Protein AF-X1NSV7-F1 (afdb_monomer)

Organism: NCBI:txid412755

Mean predicted aligned error: 9.41 Å

Sequence (46 aa):
VQMALLETEMVKMEEIFLGYVITPGGQTIYQVMVNKGFLLGPGEQT

Nearest PDB structures (foldseek):
  3dlh-assembly1_A  TM=7.291E-01  e=4.769E+00  Thermus thermophilus HB27
  9exy-assembly2_B  TM=4.142E-01  e=7.280E+00  Homo sapiens

Foldseek 3Di:
DLVVCVVVVVDDPCRSCQQVDADPVRDGNVVVCVVVVVDDDDDDDD

Radius of gyration: 13.66 Å; Cα contacts (8 Å, |Δi|>4): 25; chains: 1; bounding box: 32×21×33 Å

Solvent-accessible surface area (backbone atoms only — not comparable to full-a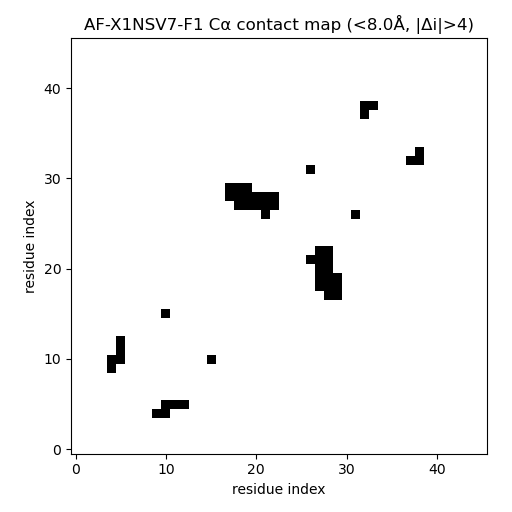tom values): 3023 Å² total; per-residue (Å²): 119,77,64,61,45,53,77,65,65,80,49,57,73,68,70,70,44,48,52,68,40,67,45,100,87,72,42,32,44,42,57,53,34,56,77,67,65,69,60,82,70,86,72,86,88,126

Structure (mmCIF, N/CA/C/O backbone):
data_AF-X1NSV7-F1
#
_entry.id   AF-X1NSV7-F1
#
loop_
_atom_site.group_PDB
_atom_site.id
_atom_site.type_symbol
_atom_site.label_atom_id
_atom_site.label_alt_id
_atom_site.label_comp_id
_atom_site.label_asym_id
_atom_site.label_entity_id
_atom_site.label_seq_id
_atom_site.pdbx_PDB_ins_code
_atom_site.Cartn_x
_atom_site.Cartn_y
_atom_site.Cartn_z
_atom_site.occupancy
_atom_site.B_iso_or_equiv
_atom_site.auth_seq_id
_atom_site.auth_comp_id
_atom_site.auth_asym_id
_atom_site.auth_atom_id
_atom_site.pdbx_PDB_model_num
ATOM 1 N N . VAL A 1 1 ? 12.908 -13.795 1.957 1.00 59.06 1 VAL A N 1
ATOM 2 C CA . VAL A 1 1 ? 13.406 -13.114 0.735 1.00 59.06 1 VAL A CA 1
ATOM 3 C C . VAL A 1 1 ? 13.409 -11.586 0.879 1.00 59.06 1 VAL A C 1
ATOM 5 O O . VAL A 1 1 ? 14.394 -10.981 0.500 1.00 59.06 1 VAL A O 1
ATOM 8 N N . GLN A 1 2 ? 12.410 -10.958 1.523 1.00 54.81 2 GLN A N 1
ATOM 9 C CA . GLN A 1 2 ? 12.379 -9.496 1.763 1.00 54.81 2 GLN A CA 1
ATOM 10 C C . GLN A 1 2 ? 13.471 -8.969 2.728 1.00 54.81 2 GLN A C 1
ATOM 12 O O . GLN A 1 2 ? 13.931 -7.847 2.562 1.00 54.81 2 GLN A O 1
ATOM 17 N N . MET A 1 3 ? 13.939 -9.782 3.689 1.00 59.69 3 MET A N 1
ATOM 18 C CA . MET A 1 3 ? 15.003 -9.381 4.633 1.00 59.69 3 MET A CA 1
ATOM 19 C C . MET A 1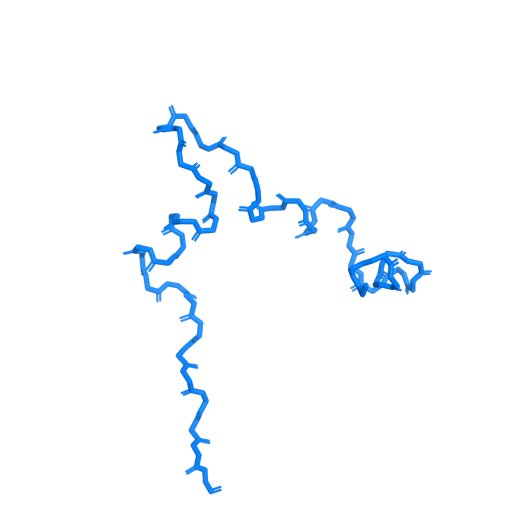 3 ? 16.395 -9.234 3.994 1.00 59.69 3 MET A C 1
ATOM 21 O O . MET A 1 3 ? 17.178 -8.417 4.457 1.00 59.69 3 MET A O 1
ATOM 25 N N . ALA A 1 4 ? 16.686 -9.951 2.904 1.00 59.94 4 ALA A N 1
ATOM 26 C CA . ALA A 1 4 ? 17.991 -9.870 2.239 1.00 59.94 4 ALA A CA 1
ATOM 27 C C . ALA A 1 4 ? 18.217 -8.505 1.562 1.00 59.94 4 ALA A C 1
ATOM 29 O O . ALA A 1 4 ? 19.341 -8.029 1.476 1.00 59.94 4 ALA A O 1
ATOM 30 N N . LEU A 1 5 ? 17.141 -7.848 1.117 1.00 59.62 5 LEU A N 1
ATOM 31 C CA . LEU A 1 5 ? 17.214 -6.517 0.511 1.00 59.62 5 LEU A CA 1
ATOM 32 C C . LEU A 1 5 ? 17.579 -5.437 1.539 1.00 59.62 5 LEU A C 1
ATOM 34 O O . LEU A 1 5 ? 18.347 -4.531 1.223 1.00 59.62 5 LEU A O 1
ATOM 38 N N . LEU A 1 6 ? 17.082 -5.581 2.772 1.00 55.44 6 LEU A N 1
ATOM 39 C CA . LEU A 1 6 ? 17.396 -4.696 3.897 1.00 55.44 6 LEU A CA 1
ATOM 40 C C . LEU A 1 6 ? 18.860 -4.786 4.317 1.00 55.44 6 LEU A C 1
ATOM 42 O O . LEU A 1 6 ? 19.481 -3.763 4.575 1.00 55.44 6 LEU A O 1
ATOM 46 N N . GLU A 1 7 ? 19.409 -6.000 4.358 1.00 57.28 7 GLU A N 1
ATOM 47 C CA . GLU A 1 7 ? 20.811 -6.236 4.723 1.00 57.28 7 GLU A CA 1
ATOM 48 C C . GLU A 1 7 ? 21.792 -5.665 3.692 1.00 57.28 7 GLU A C 1
ATOM 50 O O . GLU A 1 7 ? 22.894 -5.264 4.051 1.00 57.28 7 GLU A O 1
ATOM 55 N N . THR A 1 8 ? 21.395 -5.600 2.417 1.00 66.56 8 THR A N 1
ATOM 56 C CA . THR A 1 8 ? 22.233 -5.053 1.334 1.00 66.56 8 THR A CA 1
ATOM 57 C C . THR A 1 8 ? 22.150 -3.532 1.172 1.00 66.56 8 THR A C 1
ATOM 59 O O . THR A 1 8 ? 22.755 -3.006 0.243 1.00 66.56 8 THR A O 1
ATOM 62 N N . GLU A 1 9 ? 21.374 -2.832 2.011 1.00 60.72 9 GLU A N 1
ATOM 63 C CA . GLU A 1 9 ? 21.101 -1.382 1.921 1.00 60.72 9 GLU A CA 1
ATOM 64 C C . GLU A 1 9 ? 20.576 -0.895 0.550 1.00 60.72 9 GLU A C 1
ATOM 66 O O . GLU A 1 9 ? 20.488 0.305 0.300 1.00 60.72 9 GLU A O 1
ATOM 71 N N . MET A 1 10 ? 20.170 -1.799 -0.350 1.00 68.12 10 MET A N 1
ATOM 72 C CA . MET A 1 10 ? 19.685 -1.442 -1.691 1.00 68.12 10 MET A CA 1
ATOM 73 C C . MET A 1 10 ? 18.284 -0.808 -1.690 1.00 68.12 10 MET A C 1
ATOM 75 O O . MET A 1 10 ? 17.793 -0.401 -2.741 1.00 68.12 10 MET A O 1
ATOM 79 N N . VAL A 1 11 ? 17.625 -0.754 -0.531 1.00 61.75 11 VAL A N 1
ATOM 80 C CA . VAL A 1 11 ? 16.283 -0.194 -0.332 1.00 61.75 11 VAL A CA 1
ATOM 81 C C . VAL A 1 11 ? 16.161 0.264 1.114 1.00 61.75 11 VAL A C 1
ATOM 83 O O . VAL A 1 11 ? 16.600 -0.437 2.030 1.00 61.75 11 VAL A O 1
ATOM 86 N N . LYS A 1 12 ? 15.549 1.425 1.342 1.00 69.88 12 LYS A N 1
ATOM 87 C CA . LYS A 1 12 ? 15.323 1.918 2.703 1.00 69.88 12 LYS A CA 1
ATOM 88 C C . LYS A 1 12 ? 14.133 1.207 3.344 1.00 69.88 1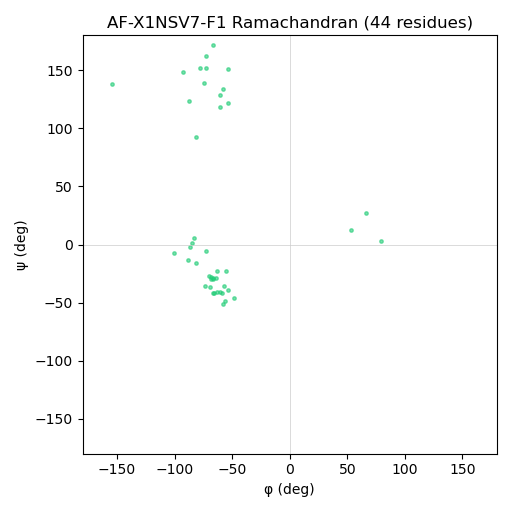2 LYS A C 1
ATOM 90 O O . LYS A 1 12 ? 13.196 0.793 2.661 1.00 69.88 12 LYS A O 1
ATOM 95 N N . MET A 1 13 ? 14.136 1.099 4.673 1.00 61.50 13 MET A N 1
ATOM 96 C CA . MET A 1 13 ? 13.032 0.489 5.430 1.00 61.50 13 MET A CA 1
ATOM 97 C C . MET A 1 13 ? 11.684 1.128 5.081 1.00 61.50 13 MET A C 1
ATOM 99 O O . MET A 1 13 ? 10.692 0.417 4.927 1.00 61.50 13 MET A O 1
ATOM 103 N N . GLU A 1 14 ? 11.644 2.449 4.891 1.00 63.34 14 GLU A N 1
ATOM 104 C CA . GLU A 1 14 ? 10.425 3.158 4.510 1.00 63.34 14 GLU A CA 1
ATOM 105 C C . GLU A 1 14 ? 9.853 2.632 3.187 1.00 63.34 14 GLU A C 1
ATOM 107 O O . GLU A 1 14 ? 8.648 2.408 3.100 1.00 63.34 14 GLU A O 1
ATOM 112 N N . GLU A 1 15 ? 10.701 2.352 2.193 1.00 64.81 15 GLU A N 1
ATOM 113 C CA . GLU A 1 15 ? 10.307 1.879 0.858 1.00 64.81 15 GLU A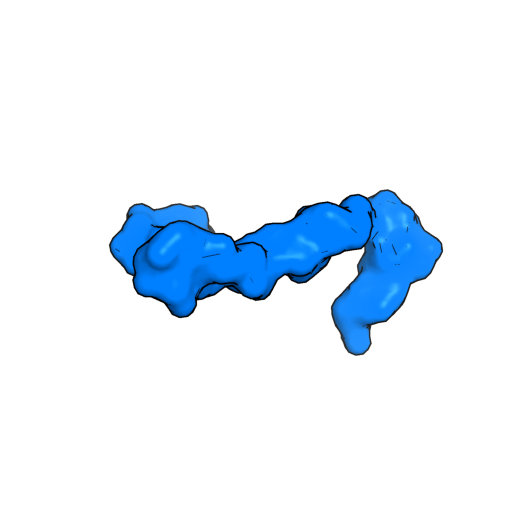 CA 1
ATOM 114 C C . GLU A 1 15 ? 9.724 0.462 0.885 1.00 64.81 15 GLU A C 1
ATOM 116 O O . GLU A 1 15 ? 8.851 0.126 0.085 1.00 64.81 15 GLU A O 1
ATOM 121 N N . ILE A 1 16 ? 10.136 -0.351 1.857 1.00 70.38 16 ILE A N 1
ATOM 122 C CA . ILE A 1 16 ? 9.612 -1.705 2.055 1.00 70.38 16 ILE A CA 1
ATOM 123 C C . ILE A 1 16 ? 8.203 -1.681 2.646 1.00 70.38 16 ILE A C 1
ATOM 125 O O . ILE A 1 16 ? 7.362 -2.517 2.302 1.00 70.38 16 ILE A O 1
ATOM 129 N N . PHE A 1 17 ? 7.922 -0.721 3.525 1.00 76.62 17 PHE A N 1
ATOM 130 C CA . PHE A 1 17 ? 6.623 -0.627 4.183 1.00 76.62 17 PHE A CA 1
ATOM 131 C C . PHE A 1 17 ? 5.598 0.194 3.403 1.00 76.62 17 PHE A C 1
ATOM 133 O O . PHE A 1 17 ? 4.411 0.070 3.704 1.00 76.62 17 PHE A O 1
ATOM 140 N N . LEU A 1 18 ? 6.004 0.960 2.379 1.00 79.56 18 LEU A N 1
ATOM 141 C CA . LEU A 1 18 ? 5.103 1.808 1.585 1.00 79.56 18 LEU A CA 1
ATOM 142 C C . LEU A 1 18 ? 3.848 1.065 1.121 1.00 79.56 18 LEU A C 1
ATOM 144 O O . LEU A 1 18 ? 2.749 1.574 1.308 1.00 79.56 18 LEU A O 1
ATOM 148 N N . GLY A 1 19 ? 3.982 -0.155 0.593 1.00 78.88 19 GLY A N 1
ATOM 149 C CA . GLY A 1 19 ? 2.841 -0.948 0.120 1.00 78.88 19 GLY A CA 1
ATOM 150 C C . GLY A 1 19 ? 1.827 -1.328 1.209 1.00 78.88 19 GLY A C 1
ATOM 151 O O . GLY A 1 19 ? 0.663 -1.571 0.890 1.00 78.88 19 GLY A O 1
ATOM 152 N N . TYR A 1 20 ? 2.247 -1.335 2.477 1.00 83.81 20 TYR A N 1
ATOM 153 C CA . TYR A 1 20 ? 1.445 -1.698 3.650 1.00 83.81 20 TYR A CA 1
ATOM 154 C C . TYR A 1 20 ? 0.912 -0.487 4.425 1.00 83.81 20 TYR A C 1
ATOM 156 O O . TYR A 1 20 ? 0.110 -0.662 5.342 1.00 83.81 20 TYR A O 1
ATOM 164 N N . VAL A 1 21 ? 1.322 0.735 4.070 1.00 89.50 21 VAL A N 1
ATOM 165 C CA . VAL A 1 21 ? 0.808 1.957 4.699 1.00 89.50 21 VAL A CA 1
ATOM 166 C C . VAL A 1 21 ? -0.700 2.046 4.483 1.00 89.50 21 VAL A C 1
ATOM 168 O O . VAL A 1 21 ? -1.183 1.934 3.354 1.00 89.50 21 VAL A O 1
ATOM 171 N N . ILE A 1 22 ? -1.439 2.264 5.571 1.00 91.56 22 ILE A N 1
ATOM 172 C CA . ILE A 1 22 ? -2.891 2.428 5.547 1.00 91.56 22 ILE A CA 1
ATOM 173 C C 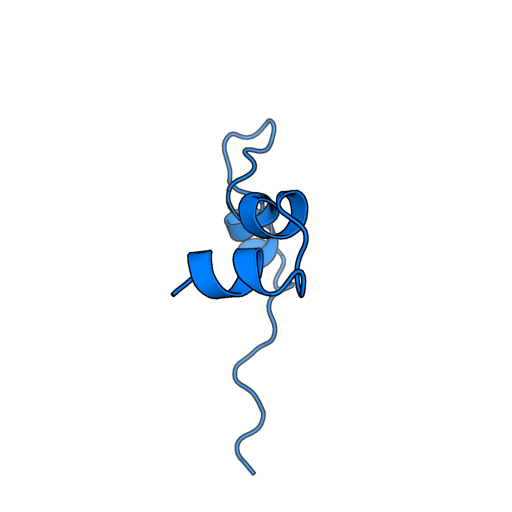. ILE A 1 22 ? -3.232 3.897 5.301 1.00 91.56 22 ILE A C 1
ATOM 175 O O . ILE A 1 22 ? -2.813 4.790 6.034 1.00 91.56 22 ILE A O 1
ATOM 179 N N . THR A 1 23 ? -4.004 4.144 4.251 1.00 90.81 23 THR A N 1
ATOM 180 C CA . THR A 1 23 ? -4.579 5.456 3.944 1.00 90.81 23 THR A CA 1
ATOM 181 C C . THR A 1 23 ? -5.719 5.801 4.910 1.00 90.81 23 THR A C 1
ATOM 183 O O . THR A 1 23 ? -6.313 4.898 5.502 1.00 90.81 23 THR A O 1
ATOM 186 N N . PRO A 1 24 ? -6.127 7.080 5.021 1.00 90.56 24 PRO A N 1
ATOM 187 C CA . PRO A 1 24 ? -7.290 7.458 5.831 1.00 90.56 24 PRO A CA 1
ATOM 188 C C . PRO A 1 24 ? -8.594 6.728 5.458 1.00 90.56 24 PRO A C 1
ATOM 190 O O . PRO A 1 24 ? -9.486 6.611 6.289 1.00 90.56 24 PRO A O 1
ATOM 193 N N . GLY A 1 25 ? -8.703 6.210 4.228 1.00 90.19 25 GLY A N 1
ATOM 194 C CA . GLY A 1 25 ? -9.838 5.404 3.765 1.00 90.19 25 GLY A CA 1
ATOM 195 C C . GLY A 1 25 ? -9.771 3.918 4.142 1.00 90.19 25 GLY A C 1
ATOM 196 O O . GLY A 1 25 ? -10.600 3.144 3.673 1.00 90.19 25 GLY A O 1
ATOM 197 N N . GLY A 1 26 ? -8.779 3.493 4.931 1.00 93.56 26 GLY A N 1
ATOM 198 C CA . GLY A 1 26 ? -8.609 2.101 5.365 1.00 93.56 26 GLY A CA 1
ATOM 199 C C . GLY A 1 26 ? -7.975 1.172 4.324 1.00 93.56 26 GLY A C 1
ATOM 200 O O . GLY A 1 26 ? -7.822 -0.018 4.582 1.00 93.56 26 GLY A O 1
ATOM 201 N N . GLN A 1 27 ? -7.588 1.695 3.159 1.00 93.06 27 GLN A N 1
ATOM 202 C CA . GLN A 1 27 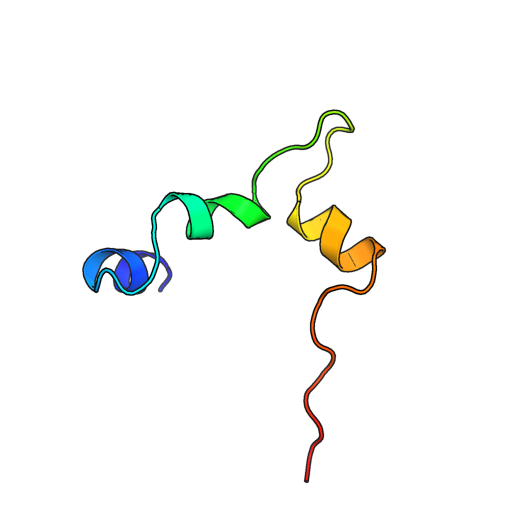? -6.933 0.927 2.096 1.00 93.06 27 GLN A CA 1
ATOM 203 C C . GLN A 1 27 ? -5.417 0.999 2.225 1.00 93.06 27 GLN A C 1
ATOM 205 O O . GLN A 1 27 ? -4.886 2.040 2.620 1.00 93.06 27 GLN A O 1
ATOM 210 N N . THR A 1 28 ? -4.714 -0.054 1.815 1.00 93.50 28 THR A N 1
ATOM 211 C CA . THR A 1 28 ? -3.257 0.015 1.683 1.00 93.50 28 THR A CA 1
ATOM 212 C C . THR A 1 28 ? -2.867 0.862 0.471 1.00 93.50 28 THR A C 1
ATOM 214 O O . THR A 1 28 ? -3.591 0.919 -0.528 1.00 93.50 28 THR A O 1
ATOM 217 N N . ILE A 1 29 ? -1.695 1.493 0.505 1.00 88.88 29 ILE A N 1
ATOM 218 C CA . ILE A 1 29 ? -1.151 2.196 -0.667 1.00 88.88 29 ILE A CA 1
ATOM 219 C C . ILE A 1 29 ? -1.021 1.254 -1.875 1.00 88.88 29 ILE A C 1
ATOM 221 O O . ILE A 1 29 ? -1.324 1.674 -2.991 1.00 88.88 29 ILE A O 1
ATOM 225 N N . TYR A 1 30 ? -0.674 -0.024 -1.668 1.00 88.81 30 TYR A N 1
ATOM 226 C CA . TYR A 1 30 ? -0.671 -1.020 -2.746 1.00 88.81 30 TYR A CA 1
ATOM 227 C C . TYR A 1 30 ? -2.041 -1.130 -3.432 1.00 88.81 30 TYR A C 1
ATOM 229 O O . TYR A 1 30 ? -2.131 -1.036 -4.655 1.00 88.81 30 TYR A O 1
ATOM 237 N N . GLN A 1 31 ? -3.124 -1.257 -2.657 1.00 89.69 31 GLN A N 1
ATOM 238 C CA . GLN A 1 31 ? -4.484 -1.328 -3.201 1.00 89.69 31 GLN A CA 1
ATOM 239 C C . GLN A 1 31 ? -4.845 -0.064 -3.988 1.00 89.69 31 GLN A C 1
ATOM 241 O O . GLN A 1 31 ? -5.434 -0.145 -5.065 1.00 89.69 31 GLN A O 1
ATOM 246 N N . VAL A 1 32 ? -4.458 1.109 -3.484 1.00 91.44 32 VAL A N 1
ATOM 247 C CA . VAL A 1 32 ? -4.681 2.382 -4.181 1.00 91.44 32 VAL A CA 1
ATOM 248 C C . VAL A 1 32 ? -3.926 2.431 -5.514 1.00 91.44 32 VAL A C 1
ATOM 250 O O . VAL A 1 32 ? -4.488 2.882 -6.511 1.00 91.44 32 VAL A O 1
ATOM 253 N N . MET A 1 33 ? -2.685 1.941 -5.562 1.00 89.25 33 MET A N 1
ATOM 254 C CA . M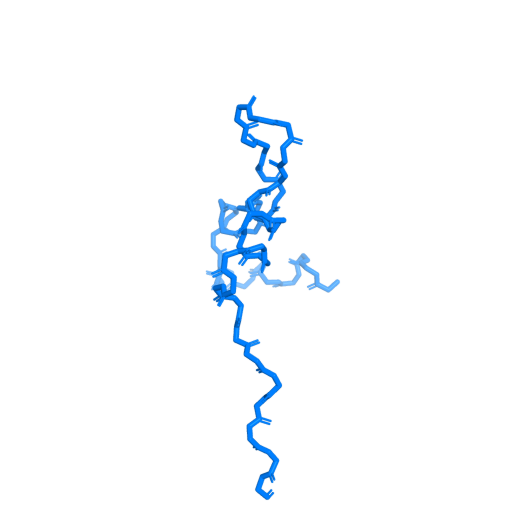ET A 1 33 ? -1.874 1.892 -6.786 1.00 89.25 33 MET A CA 1
ATOM 255 C C . MET A 1 33 ? -2.439 0.921 -7.829 1.00 89.25 33 MET A C 1
ATOM 257 O O . MET A 1 33 ? -2.501 1.277 -9.006 1.00 89.25 33 MET A O 1
ATOM 261 N N . VAL A 1 34 ? -2.910 -0.259 -7.406 1.00 87.69 34 VAL A N 1
ATOM 262 C CA . VAL A 1 34 ? -3.613 -1.221 -8.277 1.00 87.69 34 VAL A CA 1
ATOM 263 C C . VAL A 1 34 ? -4.849 -0.566 -8.892 1.00 87.69 34 VAL A C 1
ATOM 265 O O . VAL A 1 34 ? -5.000 -0.549 -10.111 1.00 87.69 34 VAL A O 1
ATOM 268 N N . ASN A 1 35 ? -5.698 0.041 -8.059 1.00 88.19 35 ASN A N 1
ATOM 269 C CA . ASN A 1 35 ? -6.949 0.661 -8.502 1.00 88.19 35 ASN A CA 1
ATOM 270 C C . ASN A 1 35 ? -6.726 1.844 -9.455 1.00 88.19 35 ASN A C 1
ATOM 272 O O . ASN A 1 35 ? -7.578 2.135 -10.290 1.00 88.19 35 ASN A O 1
ATOM 276 N N . LYS A 1 36 ? -5.590 2.538 -9.329 1.00 87.69 36 LYS A N 1
ATOM 277 C CA . LYS A 1 36 ? -5.206 3.650 -10.207 1.00 87.69 36 LYS A CA 1
ATOM 278 C C . LYS A 1 36 ? -4.461 3.208 -11.471 1.00 87.69 36 LYS A C 1
ATOM 280 O O . LYS A 1 36 ? -4.113 4.074 -12.266 1.00 87.69 36 LYS A O 1
ATOM 285 N N . GLY A 1 37 ? -4.196 1.911 -11.655 1.00 84.19 37 GLY A N 1
ATOM 286 C CA . GLY A 1 37 ? -3.440 1.405 -12.805 1.00 84.19 37 GLY A CA 1
ATOM 287 C C . GLY A 1 37 ? -1.976 1.857 -12.820 1.00 84.19 37 GLY A C 1
ATOM 288 O O . GLY A 1 37 ? -1.385 1.986 -13.884 1.00 84.19 37 GLY A O 1
ATOM 289 N N . PHE A 1 38 ? -1.400 2.138 -11.647 1.00 85.62 38 PHE A N 1
ATOM 290 C CA . PHE A 1 38 ? -0.021 2.622 -11.513 1.00 85.62 38 PHE A CA 1
ATOM 291 C C . PHE A 1 38 ? 1.025 1.502 -11.578 1.00 85.62 38 PHE A C 1
ATOM 293 O O . PHE A 1 38 ? 2.214 1.779 -11.727 1.00 85.62 38 PHE A O 1
ATOM 300 N N . LEU A 1 39 ? 0.603 0.245 -11.413 1.00 81.44 39 LEU A N 1
ATOM 301 C CA . LEU A 1 39 ? 1.499 -0.899 -11.514 1.00 81.44 39 LEU A CA 1
ATOM 302 C C . LEU A 1 39 ? 1.851 -1.1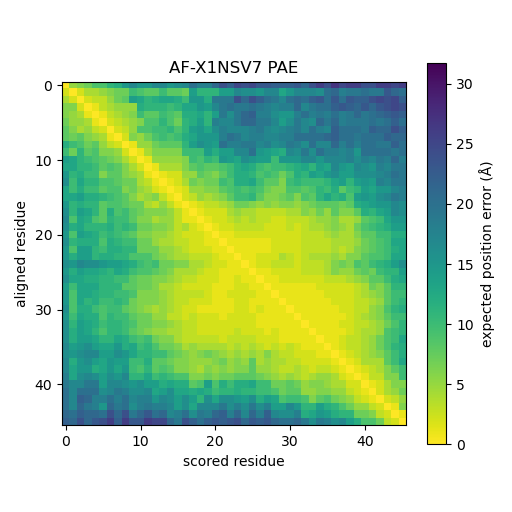60 -12.977 1.00 81.44 39 LEU A C 1
ATOM 304 O O . LEU A 1 39 ? 0.987 -1.106 -13.852 1.00 81.44 39 LEU A O 1
ATOM 308 N N . LEU A 1 40 ? 3.121 -1.475 -13.220 1.00 80.75 40 LEU A N 1
ATOM 309 C CA . LEU A 1 40 ? 3.578 -1.913 -14.531 1.00 80.75 40 LEU A CA 1
ATOM 310 C C . LEU A 1 40 ? 2.795 -3.166 -14.947 1.00 80.75 40 LEU A C 1
ATOM 312 O O . LEU A 1 40 ? 2.610 -4.090 -14.151 1.00 80.75 40 LEU A O 1
ATOM 316 N N . GLY A 1 41 ? 2.319 -3.172 -16.191 1.00 79.44 41 GLY A N 1
ATOM 317 C CA . GLY A 1 41 ? 1.676 -4.336 -16.787 1.00 79.44 41 GLY 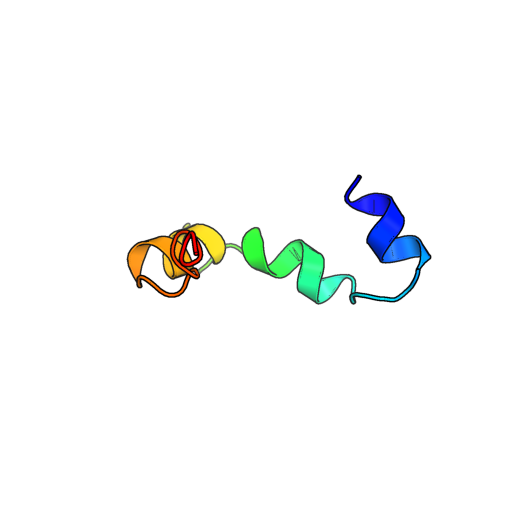A CA 1
ATOM 318 C C . GLY A 1 41 ? 2.662 -5.492 -16.994 1.00 79.44 41 GLY A C 1
ATOM 319 O O . GLY A 1 41 ? 3.871 -5.315 -16.811 1.00 79.44 41 GLY A O 1
ATOM 320 N N . PRO A 1 42 ? 2.170 -6.681 -17.385 1.00 76.75 42 PRO A N 1
ATOM 321 C CA . PRO A 1 42 ? 3.047 -7.764 -17.811 1.00 76.75 42 PRO A CA 1
ATOM 322 C C . PRO A 1 42 ? 3.956 -7.230 -18.921 1.00 76.75 42 PRO A C 1
ATOM 324 O O . PRO A 1 42 ? 3.467 -6.689 -19.913 1.00 76.75 42 PRO A O 1
ATOM 327 N N . GLY A 1 43 ? 5.270 -7.300 -18.694 1.00 78.12 43 GLY A N 1
ATOM 328 C CA . GLY A 1 43 ? 6.262 -6.814 -19.645 1.00 78.12 43 GLY A CA 1
ATOM 329 C C . GLY A 1 43 ? 6.051 -7.434 -21.025 1.00 78.12 43 GLY A C 1
ATOM 330 O O . GLY A 1 43 ? 5.517 -8.539 -21.150 1.00 78.12 43 GLY A O 1
ATOM 331 N N . GLU A 1 44 ? 6.442 -6.700 -22.060 1.00 78.62 44 GLU A N 1
ATOM 332 C CA . GLU A 1 44 ? 6.303 -7.142 -23.442 1.00 78.62 44 GLU A CA 1
ATOM 333 C C . GLU A 1 44 ? 7.112 -8.434 -23.643 1.00 78.62 44 GLU A C 1
ATOM 335 O O . GLU A 1 44 ? 8.322 -8.462 -23.419 1.00 78.62 44 GLU A O 1
ATOM 340 N N . GLN A 1 45 ? 6.433 -9.532 -23.990 1.00 70.94 45 GLN A N 1
ATOM 341 C CA . GLN A 1 45 ? 7.103 -10.787 -24.327 1.00 70.94 45 GLN A CA 1
ATOM 342 C C . GLN A 1 45 ? 7.578 -10.694 -25.779 1.00 70.94 45 GLN A C 1
ATOM 344 O O . GLN A 1 45 ? 6.805 -10.967 -26.696 1.00 70.94 45 GLN A O 1
ATOM 349 N N . THR A 1 46 ? 8.818 -10.246 -25.972 1.00 58.78 46 THR A N 1
ATOM 350 C CA . THR A 1 46 ? 9.544 -10.343 -27.251 1.00 58.78 46 THR A CA 1
ATOM 351 C C . THR A 1 46 ? 10.128 -11.727 -27.462 1.00 58.78 46 THR A C 1
ATOM 353 O O . THR A 1 46 ? 10.705 -12.253 -26.481 1.00 58.78 46 THR A O 1
#

Secondary structure (DSSP, 8-state):
-HHHHHHTTSS-HHHHHGGGPBPTTS-BHHHHHHHTT-SPPSPP--

pLDDT: mean 76.76, std 12.67, range [54.81, 93.56]